Protein AF-A0A8H2PVT2-F1 (afdb_monomer)

pLDDT: mean 89.5, std 16.16, range [39.25, 98.25]

Structure (mmCIF, N/CA/C/O backbone):
data_AF-A0A8H2PVT2-F1
#
_entry.id   AF-A0A8H2PVT2-F1
#
loop_
_atom_site.group_PDB
_atom_site.id
_atom_site.type_symbol
_atom_site.label_atom_id
_atom_site.label_alt_id
_atom_site.label_comp_id
_atom_site.label_asym_id
_atom_site.label_entity_id
_atom_site.label_seq_id
_atom_site.pdbx_PDB_ins_code
_atom_site.Cartn_x
_atom_site.Cartn_y
_atom_site.Cartn_z
_atom_site.occupancy
_atom_site.B_iso_or_equiv
_atom_site.auth_seq_id
_atom_site.auth_comp_id
_atom_site.auth_asym_id
_atom_site.auth_atom_id
_atom_site.pdbx_PDB_model_num
ATOM 1 N N . MET A 1 1 ? -1.107 1.296 -12.269 1.00 88.69 1 MET A N 1
ATOM 2 C CA . MET A 1 1 ? -0.358 1.071 -11.009 1.00 88.69 1 MET A CA 1
ATOM 3 C C . MET A 1 1 ? -0.193 2.407 -10.302 1.00 88.69 1 MET A C 1
ATOM 5 O O . MET A 1 1 ? -0.481 3.425 -10.918 1.00 88.69 1 MET A O 1
ATOM 9 N N . TYR A 1 2 ? 0.193 2.415 -9.031 1.00 96.62 2 TYR A N 1
ATOM 10 C CA . TYR A 1 2 ? 0.310 3.630 -8.224 1.00 96.62 2 TYR A CA 1
ATOM 11 C C . TYR A 1 2 ? 1.761 3.824 -7.798 1.00 96.62 2 TYR A C 1
ATOM 13 O O . TYR A 1 2 ? 2.354 2.901 -7.248 1.00 96.62 2 TYR A O 1
ATOM 21 N N . SER A 1 3 ? 2.319 5.016 -8.009 1.00 97.50 3 SER A N 1
ATOM 22 C CA . SER A 1 3 ? 3.553 5.412 -7.323 1.00 97.50 3 SER A CA 1
ATOM 23 C C . SER A 1 3 ? 3.328 5.412 -5.807 1.00 97.50 3 SER A C 1
ATOM 25 O O . SER A 1 3 ? 2.184 5.488 -5.346 1.00 97.50 3 SER A O 1
ATOM 27 N N . ILE A 1 4 ? 4.405 5.378 -5.016 1.00 97.50 4 ILE A N 1
ATOM 28 C CA . ILE A 1 4 ? 4.313 5.441 -3.545 1.00 97.50 4 ILE A CA 1
ATOM 29 C C . ILE A 1 4 ? 3.488 6.659 -3.095 1.00 97.50 4 ILE A C 1
ATOM 31 O O . ILE A 1 4 ? 2.652 6.545 -2.203 1.00 97.50 4 ILE A O 1
ATOM 35 N N . TRP A 1 5 ? 3.681 7.818 -3.734 1.00 97.62 5 TRP A N 1
ATOM 36 C CA . TRP A 1 5 ? 2.955 9.045 -3.396 1.00 97.62 5 TRP A CA 1
ATOM 37 C C . TRP A 1 5 ? 1.451 8.941 -3.669 1.00 97.62 5 TRP A C 1
ATOM 39 O O . TRP A 1 5 ? 0.643 9.218 -2.783 1.00 97.62 5 TRP A O 1
ATOM 49 N N . ASN A 1 6 ? 1.063 8.470 -4.857 1.00 98.12 6 ASN A N 1
ATOM 50 C CA . ASN A 1 6 ? -0.352 8.319 -5.207 1.00 98.12 6 ASN A CA 1
ATOM 51 C C . ASN A 1 6 ? -1.035 7.237 -4.359 1.00 98.1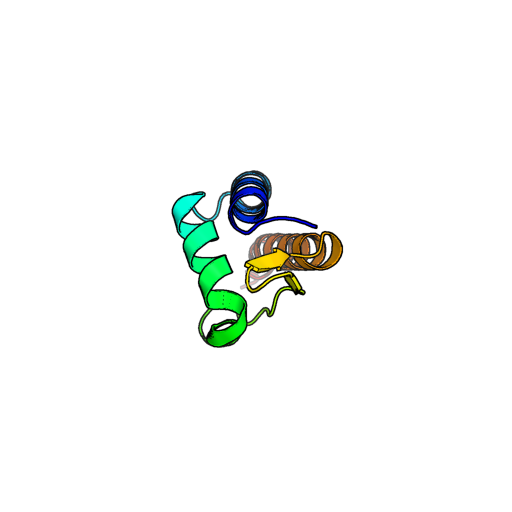2 6 ASN A C 1
ATOM 53 O O . ASN A 1 6 ? -2.195 7.386 -3.981 1.00 98.12 6 ASN A O 1
ATOM 57 N N . ALA A 1 7 ? -0.312 6.167 -4.024 1.00 98.19 7 ALA A N 1
ATOM 58 C CA . ALA A 1 7 ? -0.788 5.157 -3.090 1.00 98.19 7 ALA A CA 1
ATOM 59 C C . ALA A 1 7 ? -0.988 5.745 -1.683 1.00 98.19 7 ALA A C 1
ATOM 61 O O . ALA A 1 7 ? -2.019 5.499 -1.067 1.00 98.19 7 ALA A O 1
ATOM 62 N N . ALA A 1 8 ? -0.063 6.573 -1.190 1.00 98.25 8 ALA A N 1
ATOM 63 C CA . ALA A 1 8 ? -0.191 7.208 0.120 1.00 98.25 8 ALA A CA 1
ATOM 64 C C . ALA A 1 8 ? -1.406 8.144 0.209 1.00 98.25 8 ALA A C 1
ATOM 66 O O . ALA A 1 8 ? -2.140 8.090 1.193 1.00 98.25 8 ALA A O 1
ATOM 67 N N . LEU A 1 9 ? -1.652 8.954 -0.829 1.00 98.19 9 LEU A N 1
ATOM 68 C CA . LEU A 1 9 ? -2.843 9.808 -0.914 1.00 98.19 9 LEU A CA 1
ATOM 69 C C . LEU A 1 9 ? -4.135 8.987 -0.857 1.00 98.19 9 LEU A C 1
ATOM 71 O O . LEU A 1 9 ? -5.045 9.323 -0.100 1.00 98.19 9 LEU A O 1
ATOM 75 N N . LEU A 1 10 ? -4.187 7.884 -1.612 1.00 98.00 10 LEU A N 1
ATOM 76 C CA . LEU A 1 10 ? -5.321 6.964 -1.591 1.00 98.00 10 LEU A CA 1
ATOM 77 C C . LEU A 1 10 ? -5.546 6.389 -0.186 1.00 98.00 10 LEU A C 1
ATOM 79 O O . LEU A 1 10 ? -6.667 6.412 0.312 1.00 98.00 10 LEU A O 1
ATOM 83 N N . LEU A 1 11 ? -4.493 5.902 0.476 1.00 97.50 11 LEU A N 1
ATOM 84 C CA . LEU A 1 11 ? -4.611 5.316 1.814 1.00 97.50 11 LEU A CA 1
ATOM 85 C C . LEU A 1 11 ? -5.029 6.342 2.875 1.00 97.50 11 LEU A C 1
ATOM 87 O O . LEU A 1 11 ? -5.797 6.001 3.775 1.00 97.50 11 LEU A O 1
ATOM 91 N N . THR A 1 12 ? -4.576 7.594 2.777 1.00 97.69 12 THR A N 1
ATOM 92 C CA . THR A 1 12 ? -5.054 8.670 3.657 1.00 97.69 12 THR A CA 1
ATOM 93 C C . THR A 1 12 ? -6.550 8.903 3.479 1.00 97.69 12 THR A C 1
ATOM 95 O O . THR A 1 12 ? -7.266 8.914 4.478 1.00 97.69 12 THR A O 1
ATOM 98 N N . ALA A 1 13 ? -7.025 9.028 2.236 1.00 96.56 13 ALA A N 1
ATOM 99 C CA . ALA A 1 13 ? -8.439 9.258 1.946 1.00 96.56 13 ALA A CA 1
ATOM 100 C C . ALA A 1 13 ? -9.337 8.087 2.384 1.00 96.56 13 ALA A C 1
ATOM 102 O O . ALA A 1 13 ? -10.449 8.299 2.858 1.00 96.56 13 ALA A O 1
ATOM 103 N N . GLU A 1 14 ? -8.853 6.852 2.246 1.00 97.06 14 GLU A N 1
ATOM 104 C CA . GLU A 1 14 ? -9.661 5.648 2.463 1.00 97.06 14 GLU A CA 1
ATOM 105 C C . GLU A 1 14 ? -9.669 5.143 3.906 1.00 97.06 14 GLU A C 1
ATOM 107 O O . GLU A 1 14 ? -10.652 4.532 4.330 1.00 97.06 14 GLU A O 1
ATOM 112 N N . LEU A 1 15 ? -8.572 5.329 4.644 1.00 94.25 15 LEU A N 1
ATOM 113 C CA . LEU A 1 15 ? -8.408 4.739 5.975 1.00 94.25 15 LEU A CA 1
ATOM 114 C C . LEU A 1 15 ? -8.428 5.773 7.098 1.00 94.25 15 LEU A C 1
ATOM 116 O O . LEU A 1 15 ? -8.729 5.399 8.224 1.00 94.25 15 LEU A O 1
ATOM 120 N N . ASN A 1 16 ? -8.084 7.039 6.834 1.00 90.00 16 ASN A N 1
ATOM 121 C CA . ASN A 1 16 ? -7.971 8.102 7.844 1.00 90.00 16 ASN A CA 1
ATOM 122 C C . ASN A 1 16 ? -7.198 7.697 9.131 1.00 90.00 16 ASN A C 1
ATOM 124 O O . ASN A 1 16 ? -7.421 8.248 10.204 1.00 90.00 16 ASN A O 1
ATOM 128 N N . LYS A 1 17 ? -6.292 6.708 9.041 1.00 90.12 17 LYS A N 1
ATOM 129 C CA . LYS A 1 17 ? -5.488 6.197 10.173 1.00 90.12 17 LYS A CA 1
ATOM 130 C C . LYS A 1 17 ? -4.132 6.896 10.306 1.00 90.12 17 LYS A C 1
ATOM 132 O O . LYS A 1 17 ? -3.531 6.894 11.375 1.00 90.12 17 LYS A O 1
ATOM 137 N N . ARG A 1 18 ? -3.597 7.415 9.197 1.00 94.25 18 ARG A N 1
ATOM 138 C CA . ARG A 1 18 ? -2.249 7.994 9.093 1.00 94.25 18 ARG A CA 1
ATOM 139 C C . ARG A 1 18 ? -2.261 9.149 8.086 1.00 94.25 18 ARG A C 1
ATOM 141 O O . ARG A 1 18 ? -3.008 9.129 7.104 1.00 94.25 18 ARG A O 1
ATOM 148 N N . THR A 1 19 ? -1.399 10.138 8.306 1.00 97.44 19 THR A N 1
ATOM 149 C CA . THR A 1 19 ? -1.152 11.222 7.339 1.00 97.44 19 THR A CA 1
ATOM 150 C C . THR A 1 19 ? -0.511 10.681 6.056 1.00 97.44 19 THR A C 1
ATOM 152 O O . THR A 1 19 ? 0.133 9.628 6.073 1.00 97.44 19 THR A O 1
ATOM 155 N N . THR A 1 20 ? -0.599 11.427 4.951 1.00 97.94 20 THR A N 1
ATOM 156 C CA . THR A 1 20 ? 0.016 11.038 3.666 1.00 97.94 20 THR A CA 1
ATOM 157 C C . THR A 1 20 ? 1.513 10.762 3.813 1.00 97.94 20 THR A C 1
ATOM 159 O O . THR A 1 20 ? 2.024 9.787 3.271 1.00 97.94 20 THR A O 1
ATOM 162 N N . LYS A 1 21 ? 2.231 11.569 4.609 1.00 97.75 21 LYS A N 1
ATOM 163 C CA . LYS A 1 21 ? 3.672 11.390 4.855 1.00 97.75 21 LYS A CA 1
ATOM 164 C C . LYS A 1 21 ? 3.973 10.088 5.603 1.00 97.75 21 LYS A C 1
ATOM 166 O O . LYS A 1 21 ? 4.934 9.394 5.274 1.00 97.75 21 LYS A O 1
ATOM 171 N N . GLN A 1 22 ? 3.149 9.743 6.591 1.00 97.69 22 GLN A N 1
ATOM 172 C CA . GLN A 1 22 ? 3.277 8.484 7.326 1.00 97.69 22 GLN A CA 1
ATOM 173 C C . GLN A 1 22 ? 2.973 7.282 6.426 1.00 97.69 22 GLN A C 1
ATOM 175 O O . GLN A 1 22 ? 3.731 6.316 6.451 1.00 97.69 22 GLN A O 1
ATOM 180 N N . TRP A 1 23 ? 1.937 7.353 5.583 1.00 97.81 23 TRP A N 1
ATOM 181 C CA . TRP A 1 23 ? 1.655 6.303 4.599 1.00 97.81 23 TRP A CA 1
ATOM 182 C C . TRP A 1 23 ? 2.748 6.162 3.548 1.00 97.81 23 TRP A C 1
ATOM 184 O O . TRP A 1 23 ? 3.116 5.046 3.200 1.00 97.81 23 TRP A O 1
ATOM 194 N N . TRP A 1 24 ? 3.317 7.266 3.075 1.00 98.00 24 TRP A N 1
ATOM 195 C CA . TRP A 1 24 ? 4.443 7.220 2.150 1.00 98.00 24 TRP A CA 1
ATOM 196 C C . TRP A 1 24 ? 5.644 6.498 2.773 1.00 98.00 24 TRP A C 1
ATOM 198 O O . TRP A 1 24 ? 6.217 5.608 2.148 1.00 98.00 24 TRP A O 1
ATOM 208 N N . SER A 1 25 ? 5.983 6.825 4.028 1.00 97.69 25 SER A N 1
ATOM 209 C CA . SER A 1 25 ? 7.051 6.140 4.769 1.00 97.69 25 SER A CA 1
ATOM 210 C C . SER A 1 25 ? 6.737 4.653 4.944 1.00 97.69 25 SER A C 1
ATOM 212 O O . SER A 1 25 ? 7.561 3.797 4.621 1.00 97.69 25 SER A O 1
ATOM 214 N N . TYR A 1 26 ? 5.508 4.333 5.357 1.00 97.31 26 TYR A N 1
ATOM 215 C CA . TYR A 1 26 ? 5.032 2.960 5.484 1.00 97.31 26 TYR A CA 1
ATOM 216 C C . TYR A 1 26 ? 5.235 2.167 4.189 1.00 97.31 26 TYR A C 1
ATOM 218 O O . TYR A 1 26 ? 5.878 1.119 4.200 1.00 97.31 26 TYR A O 1
ATOM 226 N N . LEU A 1 27 ? 4.742 2.699 3.068 1.00 97.38 27 LEU A N 1
ATOM 227 C CA . LEU A 1 27 ? 4.806 2.075 1.749 1.00 97.38 27 LEU A CA 1
ATOM 228 C C . LEU A 1 27 ? 6.242 1.969 1.228 1.00 97.38 27 LEU A C 1
ATOM 230 O O . LEU A 1 27 ? 6.577 1.009 0.546 1.00 97.38 27 LEU A O 1
ATOM 234 N N . LYS A 1 28 ? 7.130 2.906 1.556 1.00 97.12 28 LYS A N 1
ATOM 235 C CA . LYS A 1 28 ? 8.551 2.782 1.205 1.00 97.12 28 LYS A CA 1
ATOM 236 C C . LYS A 1 28 ? 9.211 1.582 1.896 1.00 97.12 28 LYS A C 1
ATOM 238 O O . LYS A 1 28 ? 10.099 0.954 1.321 1.00 97.12 28 LYS A O 1
ATOM 243 N N . HIS A 1 29 ? 8.788 1.262 3.117 1.00 97.50 29 HIS A N 1
ATOM 244 C CA . HIS A 1 29 ? 9.369 0.186 3.920 1.00 97.50 29 HIS A CA 1
ATOM 245 C C . HIS A 1 29 ? 8.637 -1.158 3.795 1.00 97.50 29 HIS A C 1
ATOM 247 O O . HIS A 1 29 ? 9.258 -2.191 4.051 1.00 97.50 29 HIS A O 1
ATOM 253 N N . ASN A 1 30 ? 7.375 -1.168 3.355 1.00 97.44 30 ASN A N 1
ATOM 254 C CA . ASN A 1 30 ? 6.531 -2.365 3.309 1.00 97.44 30 ASN A CA 1
ATOM 255 C C . ASN A 1 30 ? 7.176 -3.569 2.595 1.00 97.44 30 ASN A C 1
ATOM 257 O O . ASN A 1 30 ? 7.217 -4.631 3.211 1.00 97.44 30 ASN A O 1
ATOM 261 N N . PRO A 1 31 ? 7.821 -3.440 1.416 1.00 96.38 31 PRO A N 1
ATOM 262 C CA . PRO A 1 31 ? 8.436 -4.592 0.749 1.00 96.38 31 PRO A CA 1
ATOM 263 C C . PRO A 1 31 ? 9.478 -5.343 1.591 1.00 96.38 31 PRO A C 1
ATOM 265 O O . PRO A 1 31 ? 9.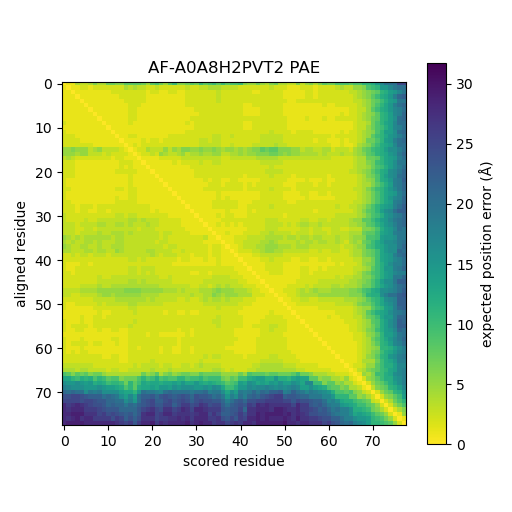729 -6.518 1.349 1.00 96.38 31 PRO A O 1
ATOM 268 N N . ARG A 1 32 ? 10.102 -4.673 2.571 1.00 96.25 32 ARG A N 1
ATOM 269 C CA . ARG A 1 32 ? 11.157 -5.245 3.427 1.00 96.25 32 ARG A CA 1
ATOM 270 C C . ARG A 1 32 ? 10.725 -5.476 4.872 1.00 96.25 32 ARG A C 1
ATOM 272 O O . ARG A 1 32 ? 11.342 -6.282 5.551 1.00 96.25 32 ARG A O 1
ATOM 279 N N . LYS A 1 33 ? 9.725 -4.736 5.353 1.00 96.00 33 LYS A N 1
ATOM 280 C CA . LYS A 1 33 ? 9.349 -4.670 6.775 1.00 96.00 33 LYS A CA 1
ATOM 281 C C . LYS A 1 33 ? 7.870 -4.960 7.023 1.00 96.00 33 LYS A C 1
ATOM 283 O O . LYS A 1 33 ? 7.383 -4.669 8.107 1.00 96.00 33 LYS A O 1
ATOM 288 N N . TRP A 1 34 ? 7.141 -5.516 6.054 1.00 95.81 34 TRP A N 1
ATOM 289 C CA . TRP A 1 34 ? 5.698 -5.751 6.189 1.00 95.81 34 TRP A CA 1
ATOM 290 C C . TRP A 1 34 ? 5.325 -6.566 7.441 1.00 95.81 34 TRP A C 1
ATOM 292 O O . TRP A 1 34 ? 4.303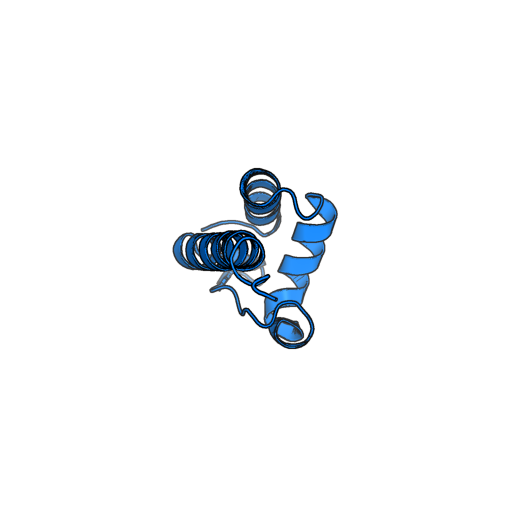 -6.279 8.056 1.00 95.81 34 TRP A O 1
ATOM 302 N N . GLN A 1 35 ? 6.165 -7.525 7.849 1.00 95.38 35 GLN A N 1
ATOM 303 C CA . GLN A 1 35 ? 5.957 -8.344 9.053 1.00 95.38 35 GLN A CA 1
ATOM 304 C C . GLN A 1 35 ? 6.055 -7.533 10.352 1.00 95.38 35 GLN A C 1
ATOM 306 O O . GLN A 1 35 ? 5.291 -7.774 11.277 1.00 95.38 35 GLN A O 1
ATOM 311 N N . GLU A 1 36 ? 6.968 -6.559 10.411 1.00 94.62 36 GLU A N 1
ATOM 312 C CA . GLU A 1 36 ? 7.158 -5.649 11.555 1.00 94.62 36 GLU A CA 1
ATOM 313 C C . GLU A 1 36 ? 6.114 -4.518 11.592 1.00 94.62 36 GLU A C 1
ATOM 315 O O . GLU A 1 36 ? 6.044 -3.762 12.558 1.00 94.62 36 GLU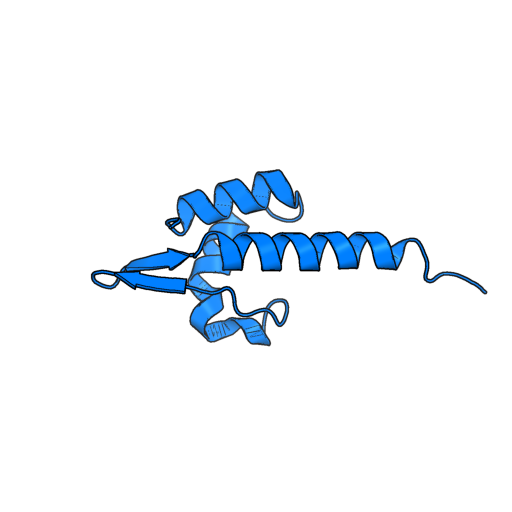 A O 1
ATOM 320 N N . GLN A 1 37 ? 5.360 -4.347 10.505 1.00 93.00 37 GLN A N 1
ATOM 321 C CA . GLN A 1 37 ? 4.338 -3.321 10.351 1.00 93.00 37 GLN A CA 1
ATOM 322 C C . GLN A 1 37 ? 2.967 -3.879 10.756 1.00 93.00 37 GLN A C 1
ATOM 324 O O . GLN A 1 37 ? 2.743 -4.208 11.913 1.00 93.00 37 GLN A O 1
ATOM 329 N N . ASP A 1 38 ? 2.050 -3.998 9.796 1.00 89.25 38 ASP A N 1
ATOM 330 C CA . ASP A 1 38 ? 0.688 -4.474 10.033 1.00 89.25 38 ASP A CA 1
ATOM 331 C C . ASP A 1 38 ? 0.534 -5.951 9.607 1.00 89.25 38 ASP A C 1
ATOM 333 O O . ASP A 1 38 ? -0.576 -6.442 9.440 1.00 89.25 38 ASP A O 1
ATOM 337 N N . GLY A 1 39 ? 1.641 -6.660 9.346 1.00 92.25 39 GLY A N 1
ATOM 338 C CA . GLY A 1 39 ? 1.611 -8.055 8.899 1.00 92.25 39 GLY A CA 1
ATOM 339 C C . GLY A 1 39 ? 1.037 -8.251 7.492 1.00 92.25 39 GLY A C 1
ATOM 340 O O . GLY A 1 39 ? 0.700 -9.373 7.125 1.00 92.25 39 GLY A O 1
ATOM 341 N N . PHE A 1 40 ? 0.950 -7.190 6.679 1.00 93.69 40 PHE A N 1
ATOM 342 C CA . PHE A 1 40 ? 0.381 -7.244 5.330 1.00 93.69 40 PHE A CA 1
ATOM 343 C C . PHE A 1 40 ? 1.390 -6.803 4.263 1.00 93.69 40 PHE A C 1
ATOM 345 O O . PHE A 1 40 ? 1.747 -5.624 4.170 1.00 93.69 40 PHE A O 1
ATOM 352 N N . LEU A 1 41 ? 1.823 -7.741 3.416 1.00 96.50 41 LEU A N 1
ATOM 353 C CA . LEU A 1 41 ? 2.613 -7.425 2.226 1.00 96.50 41 LEU A CA 1
ATOM 354 C C . LEU A 1 41 ? 1.693 -6.949 1.099 1.00 96.50 41 LEU A C 1
ATOM 356 O O . LEU A 1 41 ? 0.863 -7.707 0.596 1.00 96.50 41 LEU A O 1
ATOM 360 N N . ILE A 1 42 ? 1.837 -5.694 0.681 1.00 97.31 42 ILE A N 1
ATOM 361 C CA . ILE A 1 42 ? 1.009 -5.130 -0.387 1.00 97.31 42 ILE A CA 1
ATOM 362 C C . ILE A 1 42 ? 1.650 -5.449 -1.741 1.00 97.31 42 ILE A C 1
ATOM 364 O O . ILE A 1 42 ? 2.796 -5.085 -1.987 1.00 97.31 42 ILE A O 1
ATOM 368 N N . ASN A 1 43 ? 0.893 -6.066 -2.655 1.00 97.69 43 ASN A N 1
ATOM 369 C CA . ASN A 1 43 ? 1.382 -6.416 -3.994 1.00 97.69 43 ASN A CA 1
ATOM 370 C C . ASN A 1 43 ? 1.946 -5.202 -4.755 1.00 97.69 43 ASN A C 1
ATOM 372 O O . ASN A 1 43 ? 1.218 -4.234 -5.034 1.00 97.69 43 ASN A O 1
ATOM 376 N N . TYR A 1 44 ? 3.211 -5.310 -5.159 1.00 97.31 44 TYR A N 1
ATOM 377 C CA . TYR A 1 44 ? 3.991 -4.270 -5.825 1.00 97.31 44 TYR A CA 1
ATOM 378 C C . TYR A 1 44 ? 4.780 -4.815 -7.027 1.00 97.31 44 TYR A C 1
ATOM 380 O O . TYR A 1 44 ? 4.939 -6.021 -7.190 1.00 97.31 44 TYR A O 1
ATOM 388 N N . HIS A 1 45 ? 5.310 -3.904 -7.839 1.00 96.94 45 HIS A N 1
ATOM 389 C CA . HIS A 1 45 ? 6.307 -4.167 -8.874 1.00 96.94 45 HIS A CA 1
ATOM 390 C C . HIS A 1 45 ? 7.455 -3.162 -8.759 1.00 96.94 45 HIS A C 1
ATOM 392 O O . HIS A 1 45 ? 7.260 -2.044 -8.273 1.00 96.94 45 HIS A O 1
ATOM 398 N N . LEU A 1 46 ? 8.630 -3.563 -9.240 1.00 96.38 46 LEU A N 1
ATOM 399 C CA . LEU A 1 46 ? 9.755 -2.668 -9.483 1.00 96.38 46 LEU A CA 1
ATOM 400 C C . LEU A 1 46 ? 9.834 -2.396 -10.986 1.00 96.38 46 LEU A C 1
ATOM 402 O O . LEU A 1 46 ? 9.972 -3.337 -11.764 1.00 96.38 46 LEU A O 1
ATOM 406 N N . ILE A 1 47 ? 9.714 -1.131 -11.378 1.00 94.44 47 ILE A N 1
ATOM 407 C CA . ILE A 1 47 ? 9.863 -0.675 -12.766 1.00 94.44 47 ILE A CA 1
ATOM 408 C C . ILE A 1 47 ? 10.980 0.359 -12.753 1.00 94.44 47 ILE A C 1
ATOM 410 O O . ILE A 1 47 ? 10.889 1.325 -12.004 1.00 94.44 47 ILE A O 1
ATOM 414 N N . ASP A 1 48 ? 12.056 0.112 -13.501 1.00 94.19 48 ASP A N 1
ATOM 415 C CA . ASP A 1 48 ? 13.245 0.979 -13.544 1.00 94.19 48 ASP A CA 1
ATOM 416 C C . ASP A 1 48 ? 13.821 1.315 -12.152 1.00 94.19 48 ASP A C 1
ATOM 418 O O . ASP A 1 48 ? 14.335 2.399 -11.896 1.00 94.19 48 ASP A O 1
ATOM 422 N N . GLY A 1 49 ? 13.719 0.366 -11.213 1.00 92.50 49 GLY A N 1
ATOM 423 C CA . GLY A 1 49 ? 14.170 0.532 -9.826 1.00 92.50 49 GLY A CA 1
ATOM 424 C C . GLY A 1 49 ? 13.193 1.285 -8.914 1.00 92.50 49 GLY A C 1
ATOM 425 O O . GLY A 1 49 ? 13.413 1.339 -7.702 1.00 92.50 49 GLY A O 1
ATOM 426 N N . GLU A 1 50 ? 12.090 1.805 -9.450 1.00 93.62 50 GLU A N 1
ATOM 427 C CA . GLU A 1 50 ? 11.046 2.478 -8.684 1.00 93.62 50 GLU A CA 1
ATOM 428 C C . GLU A 1 50 ? 9.929 1.524 -8.250 1.00 93.62 50 GLU A C 1
ATOM 430 O O . GLU A 1 50 ? 9.525 0.605 -8.965 1.00 93.62 50 GLU A O 1
ATOM 435 N N . LEU A 1 51 ? 9.407 1.762 -7.046 1.00 96.00 51 LEU A N 1
ATOM 436 C CA . LEU A 1 51 ? 8.369 0.942 -6.433 1.00 96.00 51 LEU A CA 1
ATOM 437 C C . LEU A 1 51 ? 6.971 1.424 -6.825 1.00 96.00 51 LEU A C 1
ATOM 439 O O . LEU A 1 51 ? 6.565 2.543 -6.494 1.00 96.00 51 LEU A O 1
ATOM 443 N N . PHE A 1 52 ? 6.199 0.525 -7.430 1.00 98.00 52 PHE A N 1
ATOM 444 C CA . PHE A 1 52 ? 4.817 0.772 -7.815 1.00 98.00 52 PHE A CA 1
ATOM 445 C C . PHE A 1 52 ? 3.867 -0.253 -7.211 1.00 98.00 52 PHE A C 1
ATOM 447 O O . PHE A 1 52 ? 4.043 -1.459 -7.356 1.00 98.00 52 PHE A O 1
ATOM 454 N N . TYR A 1 53 ? 2.787 0.229 -6.611 1.00 98.12 53 TYR A N 1
ATOM 455 C CA . TYR A 1 53 ? 1.754 -0.606 -6.020 1.00 98.12 53 TYR A CA 1
ATOM 456 C C . TYR A 1 53 ? 0.653 -0.953 -7.018 1.00 98.12 53 TYR A C 1
ATOM 458 O O . TYR A 1 53 ? 0.195 -0.131 -7.823 1.00 98.12 53 TYR A O 1
ATOM 466 N N . THR A 1 54 ? 0.196 -2.200 -6.960 1.00 97.69 54 THR A N 1
ATOM 467 C CA . THR A 1 54 ? -0.929 -2.657 -7.777 1.00 97.69 54 THR A CA 1
ATOM 468 C C . THR A 1 54 ? -2.247 -2.108 -7.229 1.00 97.69 54 THR A C 1
ATOM 470 O O . THR A 1 54 ? -2.440 -1.976 -6.020 1.00 97.69 54 THR A O 1
ATOM 473 N N . LYS A 1 55 ? -3.204 -1.827 -8.123 1.00 97.19 55 LYS A N 1
ATOM 474 C CA . LYS A 1 55 ? -4.558 -1.408 -7.719 1.00 97.19 55 LYS A CA 1
ATOM 475 C C . LYS A 1 55 ? -5.237 -2.477 -6.855 1.00 97.19 55 LYS A C 1
ATOM 477 O O . LYS A 1 55 ? -5.875 -2.150 -5.860 1.00 97.19 55 LYS A O 1
ATOM 482 N N . ALA A 1 56 ? -5.086 -3.746 -7.240 1.00 96.81 56 ALA A N 1
ATOM 483 C CA . ALA A 1 56 ? -5.655 -4.878 -6.517 1.00 96.81 56 ALA A CA 1
ATOM 484 C C . ALA A 1 56 ? -5.047 -5.030 -5.113 1.00 96.81 56 ALA A C 1
ATOM 486 O O . ALA A 1 56 ? -5.800 -5.179 -4.155 1.00 96.81 56 ALA A O 1
ATOM 487 N N . GLY A 1 57 ? -3.720 -4.909 -4.977 1.00 97.38 57 GLY A N 1
ATOM 488 C CA . GLY A 1 57 ? -3.032 -4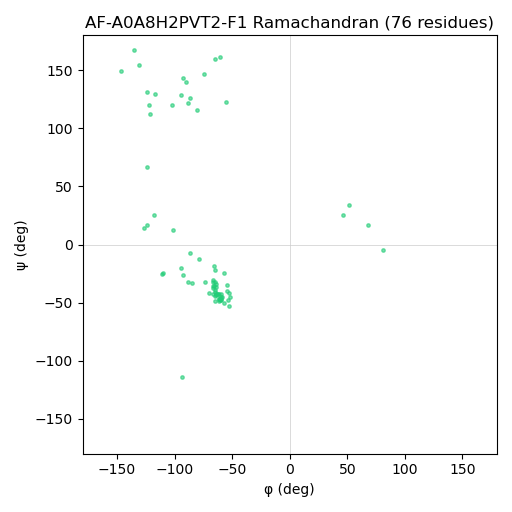.972 -3.685 1.00 97.38 57 GLY A CA 1
ATOM 489 C C . GLY A 1 57 ? -3.486 -3.878 -2.723 1.00 97.38 57 GLY A C 1
ATOM 490 O O . GLY A 1 57 ? -3.851 -4.175 -1.589 1.00 97.38 57 GLY A O 1
ATOM 491 N N . LEU A 1 58 ? -3.556 -2.626 -3.193 1.00 98.06 58 LEU A N 1
ATOM 492 C CA . LEU A 1 58 ? -4.052 -1.512 -2.376 1.00 98.06 58 LEU A CA 1
ATOM 493 C C . LEU A 1 58 ? -5.510 -1.722 -1.952 1.00 98.06 58 LEU A C 1
ATOM 495 O O . LEU A 1 58 ? -5.846 -1.503 -0.793 1.00 98.06 58 LEU A O 1
ATOM 499 N N . LYS A 1 59 ? -6.376 -2.195 -2.858 1.00 97.31 59 LYS A N 1
ATOM 500 C CA . LYS A 1 59 ? -7.783 -2.475 -2.535 1.00 97.31 59 LYS A CA 1
ATOM 501 C C . LYS A 1 59 ? -7.924 -3.585 -1.487 1.00 97.31 59 LYS A C 1
ATOM 503 O O . LYS A 1 59 ? -8.732 -3.445 -0.574 1.00 97.31 59 LYS A O 1
ATOM 508 N N . ALA A 1 60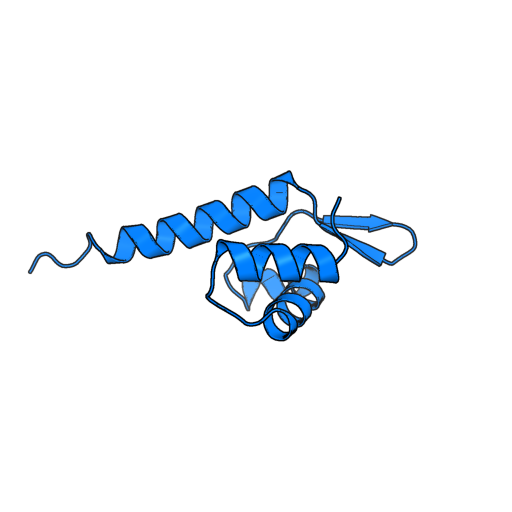 ? -7.150 -4.664 -1.606 1.00 96.31 60 ALA A N 1
ATOM 509 C CA . ALA A 1 60 ? -7.146 -5.750 -0.628 1.00 96.31 60 ALA A CA 1
ATOM 510 C C . ALA A 1 60 ? -6.698 -5.254 0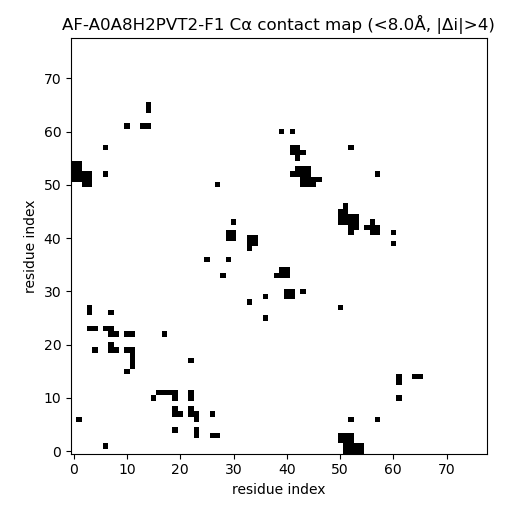.756 1.00 96.31 60 ALA A C 1
ATOM 512 O O . ALA A 1 60 ? -7.391 -5.496 1.741 1.00 96.31 60 ALA A O 1
ATOM 513 N N . PHE A 1 61 ? -5.611 -4.481 0.807 1.00 96.38 61 PHE A N 1
ATOM 514 C CA . PHE A 1 61 ? -5.101 -3.865 2.032 1.00 96.38 61 PHE A CA 1
ATOM 515 C C . PHE A 1 61 ? -6.122 -2.926 2.698 1.00 96.38 61 PHE A C 1
ATOM 517 O O . PHE A 1 61 ? -6.390 -3.033 3.893 1.00 96.38 61 PHE A O 1
ATOM 524 N N . ILE A 1 62 ? -6.759 -2.042 1.918 1.00 96.44 62 ILE A N 1
ATOM 525 C CA . ILE A 1 62 ? -7.807 -1.137 2.417 1.00 96.44 62 ILE A CA 1
ATOM 526 C C . ILE A 1 62 ? -8.973 -1.933 3.010 1.00 96.44 62 ILE A C 1
ATOM 528 O O . ILE A 1 62 ? -9.466 -1.607 4.090 1.00 96.44 62 ILE A O 1
ATOM 532 N N . ASN A 1 63 ? -9.418 -2.980 2.313 1.00 95.38 63 ASN A N 1
ATOM 533 C CA . ASN A 1 63 ? -10.522 -3.812 2.775 1.00 95.38 63 ASN A CA 1
ATOM 534 C C . ASN A 1 63 ? -10.182 -4.540 4.079 1.00 95.38 63 ASN A C 1
ATOM 536 O O . ASN A 1 63 ? -11.019 -4.541 4.979 1.00 95.38 63 ASN A O 1
ATOM 540 N N . ALA A 1 64 ? -8.974 -5.099 4.200 1.00 93.06 64 ALA A N 1
ATOM 541 C CA . ALA A 1 64 ? -8.513 -5.749 5.427 1.00 93.06 64 ALA A CA 1
ATOM 542 C C . ALA A 1 64 ? -8.572 -4.779 6.620 1.00 93.06 64 ALA A C 1
ATOM 544 O O . ALA A 1 64 ? -9.245 -5.050 7.613 1.00 93.06 64 ALA A O 1
ATOM 545 N N . HIS A 1 65 ? -8.015 -3.574 6.474 1.00 91.12 65 HIS A N 1
ATOM 546 C CA . HIS A 1 65 ? -8.031 -2.577 7.547 1.00 91.12 65 HIS A CA 1
ATOM 547 C C . HIS A 1 65 ? -9.409 -2.028 7.907 1.00 91.12 65 HIS A C 1
ATOM 549 O O . HIS A 1 65 ? -9.618 -1.632 9.056 1.00 91.12 65 HIS A O 1
ATOM 555 N N . LYS A 1 66 ? -10.332 -1.959 6.940 1.00 90.25 66 LYS A N 1
ATOM 556 C CA . LYS A 1 66 ? -11.724 -1.567 7.193 1.00 90.25 66 LYS A CA 1
ATOM 557 C C . LYS A 1 66 ? -12.505 -2.675 7.903 1.00 90.25 66 LYS A C 1
ATOM 559 O O . LYS A 1 66 ? -13.405 -2.372 8.687 1.00 90.25 66 LYS A O 1
ATOM 564 N N . GLN A 1 67 ? -12.187 -3.943 7.638 1.00 85.44 67 GLN A N 1
ATOM 565 C CA . GLN A 1 67 ? -12.795 -5.083 8.327 1.00 85.44 67 GLN A CA 1
ATOM 566 C C . GLN A 1 67 ? -12.330 -5.177 9.781 1.00 85.44 67 GLN A C 1
ATOM 568 O O . GLN A 1 67 ? -13.176 -5.347 10.654 1.00 85.44 67 GLN A O 1
ATOM 573 N N . GLU A 1 68 ? -11.042 -4.951 10.057 1.00 74.38 68 GLU A N 1
ATOM 574 C CA . GLU A 1 68 ? -10.511 -4.854 11.428 1.00 74.38 68 GLU A CA 1
ATOM 575 C C . GLU A 1 68 ? -11.277 -3.814 12.260 1.00 74.38 68 GLU A C 1
ATOM 577 O O . GLU A 1 68 ? -11.783 -4.127 13.333 1.00 74.38 68 GLU A O 1
ATOM 582 N N . THR A 1 69 ? -11.490 -2.609 11.717 1.00 62.28 69 THR A N 1
ATOM 583 C CA . THR A 1 69 ? -12.265 -1.558 12.405 1.00 62.28 69 THR A CA 1
ATOM 584 C C . THR A 1 69 ? -13.741 -1.902 12.618 1.00 62.28 69 THR A C 1
ATOM 586 O O . THR A 1 69 ? -14.378 -1.321 13.490 1.00 62.28 69 THR A O 1
ATOM 589 N N . LYS A 1 70 ? -14.320 -2.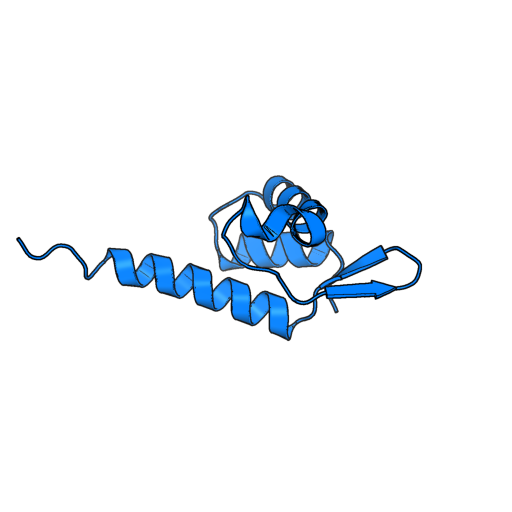822 11.833 1.00 59.25 70 LYS A N 1
ATOM 590 C CA . LYS A 1 70 ? -15.702 -3.291 12.041 1.00 59.25 70 LYS A CA 1
ATOM 591 C C . LYS A 1 70 ? -15.776 -4.427 13.063 1.00 59.25 70 LYS A C 1
ATOM 593 O O . LYS A 1 70 ? -16.759 -4.504 13.795 1.00 59.25 70 LYS A O 1
ATOM 598 N N . GLY A 1 71 ? -14.748 -5.275 13.131 1.00 52.47 71 GLY A N 1
ATOM 599 C CA . GLY A 1 71 ? -14.643 -6.363 14.106 1.00 52.47 71 GLY A CA 1
ATOM 600 C C . GLY A 1 71 ? -14.526 -5.872 15.551 1.00 52.47 71 GLY A C 1
ATOM 601 O O . GLY A 1 71 ? -15.091 -6.490 16.451 1.00 52.47 71 GLY A O 1
ATOM 602 N N . GLU A 1 72 ? -13.903 -4.712 15.777 1.00 50.84 72 GLU A N 1
ATOM 603 C CA . GLU A 1 72 ? -13.799 -4.105 17.115 1.00 50.84 72 GLU A CA 1
ATOM 604 C C . GLU A 1 72 ? -15.154 -3.653 17.697 1.00 50.84 72 GLU A C 1
ATOM 606 O O . GLU A 1 72 ? -15.293 -3.528 18.913 1.00 50.84 72 GLU A O 1
ATOM 611 N N . VAL A 1 73 ? -16.194 -3.482 16.870 1.00 51.41 73 VAL A N 1
ATOM 612 C CA . VAL A 1 73 ? -17.538 -3.079 17.331 1.00 51.41 73 VAL A CA 1
ATOM 613 C C . VAL A 1 73 ? -18.403 -4.285 17.747 1.00 51.41 73 VAL A C 1
ATOM 615 O O . VAL A 1 73 ? -19.484 -4.102 18.301 1.00 51.41 73 VAL A O 1
ATOM 618 N N . HIS A 1 74 ? -17.953 -5.529 17.530 1.00 41.16 74 HIS A N 1
ATOM 619 C CA . HIS A 1 74 ? -18.748 -6.741 17.811 1.00 41.16 74 HIS A CA 1
ATOM 620 C C . HIS A 1 74 ? -18.082 -7.755 18.755 1.00 41.16 74 HIS A C 1
ATOM 622 O O . HIS A 1 74 ? -18.516 -8.901 18.842 1.00 41.16 74 HIS A O 1
ATOM 628 N N . GLY A 1 75 ? -17.050 -7.335 19.493 1.00 43.75 75 GLY A N 1
ATOM 629 C CA . GLY A 1 75 ? -16.272 -8.197 20.389 1.00 43.75 75 GLY A CA 1
ATOM 630 C C . GLY A 1 75 ? -16.319 -7.821 21.871 1.00 43.75 75 GLY A C 1
ATOM 631 O O . GLY A 1 75 ? -15.372 -8.119 22.589 1.00 43.75 75 GLY A O 1
ATOM 632 N N . ARG A 1 76 ? -17.374 -7.145 22.349 1.00 42.94 76 ARG A N 1
ATOM 633 C CA . ARG A 1 76 ? -17.561 -6.875 23.786 1.00 42.94 76 ARG A CA 1
ATOM 634 C C . ARG A 1 76 ? -18.904 -7.408 24.271 1.00 42.94 76 ARG A C 1
ATOM 636 O O . ARG A 1 76 ? -19.785 -6.645 24.651 1.00 42.94 76 ARG A O 1
ATOM 643 N N . PHE A 1 77 ? -19.041 -8.728 24.263 1.00 45.88 77 PHE A N 1
ATOM 644 C CA . PHE A 1 77 ? -19.985 -9.387 25.158 1.00 45.88 77 PHE A CA 1
ATOM 645 C C . PHE A 1 77 ? -19.225 -9.812 26.415 1.00 45.88 77 PHE A C 1
ATOM 647 O O . PHE A 1 77 ? -18.115 -10.334 26.327 1.00 45.88 77 PHE A O 1
ATOM 654 N N . LYS A 1 78 ? -19.803 -9.412 27.552 1.00 39.25 78 LYS A N 1
ATOM 655 C CA . LYS A 1 78 ? -19.356 -9.678 28.921 1.00 39.25 78 LYS A CA 1
ATOM 656 C C . LYS A 1 78 ? -19.242 -11.168 29.211 1.00 39.25 78 LYS A C 1
ATOM 658 O O . LYS A 1 78 ? -20.036 -11.92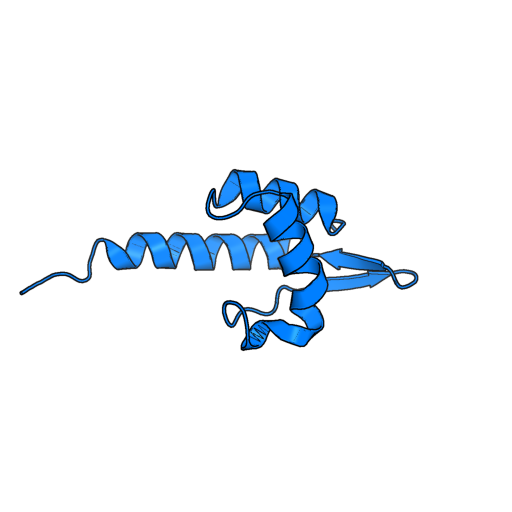5 28.614 1.00 39.25 78 LYS A O 1
#

Nearest PDB structures (foldseek):
  8hl1-assembly1_S19E  TM=2.872E-01  e=5.986E+00  Sulfolobus acidocaldarius DSM 639

Solvent-accessible surface area (backbone atoms only — not comparable to full-atom values): 4570 Å² total; per-residue (Å²): 118,27,46,49,65,58,46,10,49,51,49,26,74,75,61,71,80,48,54,43,69,56,36,30,54,49,59,72,41,29,93,82,39,16,76,82,62,86,63,57,77,66,46,65,48,74,57,98,86,40,64,30,36,34,66,66,28,53,51,52,54,52,50,54,60,54,47,54,68,54,52,70,76,72,70,82,79,132

Radius of gyration: 13.55 Å; Cα contacts (8 Å, |Δi|>4): 81; chains: 1; bounding box: 34×21×42 Å

Sequence (78 aa):
MYSIWNAALLLTAELNKRTTKQWWSYLKHNPRKWQEQDGFLINYHLIDGELFYTKAGLKAFINAHKQETKGEVHGRFK

Secondary structure (DSSP, 8-state):
-EEHHHHHHHHHHHH-SS-HHHHHHHHHHHHHHGGGTTS----EEEETTEEEE-HHHHHHHHHHHHHHHHHTTS----

Mean predicted aligned error: 5.58 Å

Organism: Acinetobacter radioresistens (NCBI:txid40216)

Foldseek 3Di:
DAFLQRLLVVCCVLQVPDHSVVSSVCQVCLVPCVCVPVVARQDWDQDPNGIGGDPVSSVVVSVVNVVVVVVVVPPDDD